Protein AF-A0A533WPD6-F1 (afdb_monomer)

Solvent-accessible surface area (backbone atoms only — not comparable to full-atom values): 5639 Å² total; per-residue (Å²): 104,70,68,59,47,50,53,38,46,74,72,72,45,84,75,55,67,70,58,50,51,50,51,52,60,72,47,70,87,56,59,64,74,59,52,61,70,69,44,79,77,79,74,75,73,77,78,84,68,85,89,75,90,84,90,83,85,88,78,94,75,82,90,80,81,77,64,72,62,60,52,54,53,51,51,53,54,52,49,68,72,74,106

pLDDT: mean 75.08, std 22.58, range [30.47, 97.19]

Sequence (83 aa):
EANISNIIKASGAEVNEAQVKALVAALADVNIDEAIKAAPVAVAAPAAAPAAGGGAKEEKKEVETPSGKSEEEAMQGLSALFG

Secondary structure (DSSP, 8-state):
-HHHHHHHHHTTPPP-HHHHHHHHHHHTT--HHHHHHHS----PPPP-PPP---------------HHHHHHHHHHHHHHHH-

Radius of gyration: 22.25 Å; Cα contacts (8 Å, |Δi|>4): 14; chains: 1; bounding box: 55×46×33 Å

Foldseek 3Di:
DVVVCVVCVVVVHHDDPVVVVVVCVVCVPDDPVVCVVPPPDPPPDPDDDPDDDDDDDDDDDDDDDPPPPVVVVVVVVVVVVVD

Mean predicted aligned error: 18.02 Å

Nearest PDB structures (foldseek):
  4beh-assembly1_B  TM=4.699E-01  e=7.791E-01  Homo sapiens

Structure (mmCIF, N/CA/C/O backbone):
data_AF-A0A533WPD6-F1
#
_entry.id   AF-A0A533WPD6-F1
#
loop_
_atom_site.group_PDB
_atom_site.id
_atom_site.type_symbol
_atom_site.label_atom_id
_atom_site.label_alt_id
_atom_site.label_comp_id
_atom_site.label_asym_id
_atom_site.label_entity_id
_atom_site.label_seq_id
_atom_site.pdbx_PDB_ins_code
_atom_site.Cartn_x
_atom_site.Cartn_y
_atom_site.Cartn_z
_atom_site.occupancy
_atom_site.B_iso_or_equiv
_atom_site.auth_seq_id
_atom_site.auth_comp_id
_atom_site.auth_asym_id
_atom_site.auth_atom_id
_atom_site.pdbx_PDB_model_num
ATOM 1 N N . GLU A 1 1 ? -9.055 -2.014 -4.272 1.00 89.88 1 GLU A N 1
ATOM 2 C CA . GLU A 1 1 ? -8.932 -1.202 -3.036 1.00 89.88 1 GLU A CA 1
ATOM 3 C C . GLU A 1 1 ? -9.696 -1.787 -1.846 1.00 89.88 1 GLU A C 1
ATOM 5 O O . GLU A 1 1 ? -9.051 -2.124 -0.864 1.00 89.88 1 GLU A O 1
ATOM 10 N N . ALA A 1 2 ? -11.018 -2.000 -1.926 1.00 93.62 2 ALA A N 1
ATOM 11 C CA . ALA A 1 2 ? -11.831 -2.468 -0.786 1.00 93.62 2 ALA A CA 1
ATOM 12 C C . ALA A 1 2 ? -11.294 -3.729 -0.074 1.00 93.62 2 ALA A C 1
ATOM 14 O O . ALA A 1 2 ? -11.238 -3.769 1.154 1.00 93.62 2 ALA A O 1
ATOM 15 N N . ASN A 1 3 ? -10.837 -4.730 -0.833 1.00 96.00 3 ASN A N 1
ATOM 16 C CA . ASN A 1 3 ? -10.267 -5.957 -0.264 1.00 96.00 3 ASN A CA 1
ATOM 17 C C . ASN A 1 3 ? -9.013 -5.684 0.583 1.00 96.00 3 ASN A C 1
ATOM 19 O O . ASN A 1 3 ? -8.873 -6.250 1.661 1.00 96.00 3 ASN A O 1
ATOM 23 N N . ILE A 1 4 ? -8.139 -4.778 0.136 1.00 95.19 4 ILE A N 1
ATOM 24 C CA . ILE A 1 4 ? -6.906 -4.409 0.847 1.00 95.19 4 ILE A CA 1
ATOM 25 C C . ILE A 1 4 ? -7.264 -3.701 2.154 1.00 95.19 4 ILE A C 1
ATOM 27 O O . ILE A 1 4 ? -6.775 -4.074 3.216 1.00 95.19 4 ILE A O 1
ATOM 31 N N . SER A 1 5 ? -8.191 -2.744 2.101 1.00 96.00 5 SER A N 1
ATOM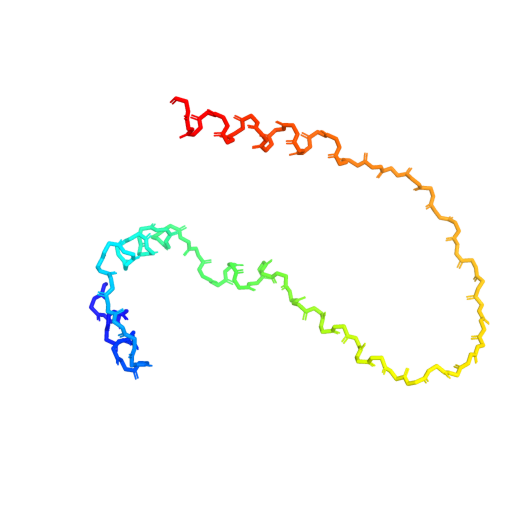 32 C CA . SER A 1 5 ? -8.676 -2.045 3.292 1.00 96.00 5 SER A CA 1
ATOM 33 C C . SER A 1 5 ? -9.307 -2.999 4.312 1.00 96.00 5 SER A C 1
ATOM 35 O O . SER A 1 5 ? -9.109 -2.826 5.511 1.00 96.00 5 SER A O 1
ATOM 37 N N . ASN A 1 6 ? -10.036 -4.024 3.862 1.00 97.06 6 ASN A N 1
ATOM 38 C CA . ASN A 1 6 ? -10.621 -5.032 4.750 1.00 97.06 6 ASN A CA 1
ATOM 39 C C . ASN A 1 6 ? -9.554 -5.903 5.426 1.00 97.06 6 ASN A C 1
ATOM 41 O O . ASN A 1 6 ? -9.682 -6.191 6.612 1.00 97.06 6 ASN A O 1
ATOM 45 N N . ILE A 1 7 ? -8.494 -6.280 4.707 1.00 97.12 7 ILE A N 1
ATOM 46 C CA . ILE A 1 7 ? -7.367 -7.038 5.272 1.00 97.12 7 ILE A CA 1
ATOM 47 C C . ILE A 1 7 ? -6.629 -6.197 6.319 1.00 97.12 7 ILE A C 1
ATOM 49 O O . ILE A 1 7 ? -6.350 -6.684 7.412 1.00 97.12 7 ILE A O 1
ATOM 53 N N . ILE A 1 8 ? -6.372 -4.919 6.021 1.00 95.19 8 ILE A N 1
ATOM 54 C CA . ILE A 1 8 ? -5.730 -3.994 6.965 1.00 95.19 8 ILE A CA 1
ATOM 55 C C . ILE A 1 8 ? -6.587 -3.856 8.231 1.00 95.19 8 ILE A C 1
ATOM 57 O O . ILE A 1 8 ? -6.080 -4.070 9.330 1.00 95.19 8 ILE A O 1
ATOM 61 N N . LYS A 1 9 ? -7.901 -3.628 8.097 1.00 95.38 9 LYS A N 1
ATOM 62 C CA . LYS A 1 9 ? -8.824 -3.598 9.248 1.00 95.38 9 LYS A CA 1
ATOM 63 C C . LYS A 1 9 ? -8.823 -4.906 10.039 1.00 95.38 9 LYS A C 1
ATOM 65 O O . LYS A 1 9 ? -8.837 -4.869 11.263 1.00 95.38 9 LYS A O 1
ATOM 70 N N . ALA A 1 10 ? -8.788 -6.053 9.361 1.00 97.19 10 ALA A N 1
ATOM 71 C CA . ALA A 1 10 ? -8.741 -7.361 10.013 1.00 97.19 10 ALA A CA 1
ATOM 72 C C . ALA A 1 10 ? -7.431 -7.589 10.786 1.00 97.19 10 ALA A C 1
ATOM 74 O O . ALA A 1 10 ? -7.438 -8.288 11.795 1.00 97.19 10 ALA A O 1
ATOM 75 N N . SER A 1 11 ? -6.329 -6.965 10.359 1.00 95.38 11 SER A N 1
ATOM 76 C CA . SER A 1 11 ? -5.069 -6.953 11.113 1.00 95.38 11 SER A CA 1
ATOM 77 C C . SER A 1 11 ? -5.087 -6.028 12.341 1.00 95.38 11 SER A C 1
ATOM 79 O O . SER A 1 11 ? -4.136 -6.030 13.117 1.00 95.38 11 SER A O 1
ATOM 81 N N . GLY A 1 12 ? -6.161 -5.251 12.538 1.00 94.44 12 GLY A N 1
ATOM 82 C CA . GLY A 1 12 ? -6.300 -4.275 13.624 1.00 94.44 12 GLY A CA 1
ATOM 83 C C . GLY A 1 12 ? -5.605 -2.936 13.361 1.00 94.44 12 GLY A C 1
ATOM 84 O O . GLY A 1 12 ? -5.600 -2.074 14.235 1.00 94.44 12 GLY A O 1
ATOM 85 N N . ALA A 1 13 ? -5.033 -2.748 12.171 1.00 95.62 13 ALA A N 1
ATOM 86 C CA . ALA A 1 13 ? -4.419 -1.495 11.755 1.00 95.62 13 ALA A CA 1
ATOM 87 C C . ALA A 1 13 ? -5.452 -0.521 11.158 1.00 95.62 13 ALA A C 1
ATOM 89 O O . ALA A 1 13 ? -6.475 -0.923 10.593 1.00 95.62 13 ALA A O 1
ATOM 90 N N . GLU A 1 14 ? -5.165 0.778 11.251 1.00 95.12 14 GLU A N 1
ATOM 91 C CA . GLU A 1 14 ? -5.967 1.813 10.598 1.00 95.12 14 GLU A CA 1
ATOM 92 C C . GLU A 1 14 ? -5.685 1.876 9.093 1.00 95.12 14 GLU A C 1
ATOM 94 O O . GLU A 1 14 ? -4.561 1.686 8.628 1.00 95.12 14 GLU A O 1
ATOM 99 N N . VAL A 1 15 ? -6.725 2.166 8.312 1.00 96.19 15 VAL A N 1
ATOM 100 C CA . VAL A 1 15 ? -6.612 2.258 6.854 1.00 96.19 15 VAL A CA 1
ATOM 101 C C . VAL A 1 15 ? -6.239 3.676 6.450 1.00 96.19 15 VAL A C 1
ATOM 103 O O . VAL A 1 15 ? -7.013 4.606 6.662 1.00 96.19 15 VAL A O 1
ATOM 106 N N . ASN A 1 16 ? -5.102 3.819 5.771 1.00 96.94 16 ASN A N 1
ATOM 107 C CA . ASN A 1 16 ? -4.751 5.031 5.043 1.00 96.94 16 ASN A CA 1
ATOM 108 C C . ASN A 1 16 ? -5.108 4.873 3.558 1.00 96.94 16 ASN A C 1
ATOM 110 O O . ASN A 1 16 ? -4.454 4.137 2.817 1.00 96.94 16 ASN A O 1
ATOM 114 N N . GLU A 1 17 ? -6.139 5.583 3.103 1.00 94.62 17 GLU A N 1
ATOM 115 C CA . GLU A 1 17 ? -6.623 5.463 1.725 1.00 94.62 17 GLU A CA 1
ATOM 116 C C . GLU A 1 17 ? -5.604 5.903 0.667 1.00 94.62 17 GLU A C 1
ATOM 118 O O . GLU A 1 17 ? -5.554 5.312 -0.412 1.00 94.62 17 GLU A O 1
ATOM 123 N N . ALA A 1 18 ? -4.779 6.913 0.958 1.00 96.69 18 ALA A N 1
ATOM 124 C CA . ALA A 1 18 ? -3.760 7.379 0.021 1.00 96.69 18 ALA A CA 1
ATOM 125 C C . ALA A 1 18 ? -2.692 6.301 -0.205 1.00 96.69 18 ALA A C 1
ATOM 127 O O . ALA A 1 18 ? -2.290 6.053 -1.340 1.00 96.69 18 ALA A O 1
ATOM 128 N N . GLN A 1 19 ? -2.293 5.602 0.860 1.00 95.44 19 GLN A N 1
ATOM 129 C CA . GLN A 1 19 ? -1.339 4.496 0.775 1.00 95.44 19 GLN A CA 1
ATOM 130 C C . GLN A 1 19 ? -1.925 3.278 0.061 1.00 95.44 19 GLN A C 1
ATOM 132 O O . GLN A 1 19 ? -1.235 2.656 -0.742 1.00 95.44 19 GLN A O 1
ATOM 137 N N . VAL A 1 20 ? -3.204 2.958 0.291 1.00 96.75 20 VAL A N 1
ATOM 138 C CA . VAL A 1 20 ? -3.878 1.867 -0.433 1.00 96.75 20 VAL A CA 1
ATOM 139 C C . VAL A 1 20 ? -3.922 2.161 -1.934 1.00 96.75 20 VAL A C 1
ATOM 141 O O . VAL A 1 20 ? -3.613 1.280 -2.733 1.00 96.75 20 VAL A O 1
ATOM 144 N N . LYS A 1 21 ? -4.244 3.398 -2.326 1.00 95.62 21 LYS A N 1
ATOM 145 C CA . LYS A 1 21 ? -4.249 3.821 -3.736 1.00 95.62 21 LYS A CA 1
ATOM 146 C C . LYS A 1 21 ? -2.855 3.779 -4.352 1.00 95.62 21 LYS A C 1
ATOM 148 O O . LYS A 1 21 ? -2.695 3.250 -5.448 1.00 95.62 21 LYS A O 1
ATOM 153 N N . ALA A 1 22 ? -1.846 4.272 -3.635 1.00 96.38 22 ALA A N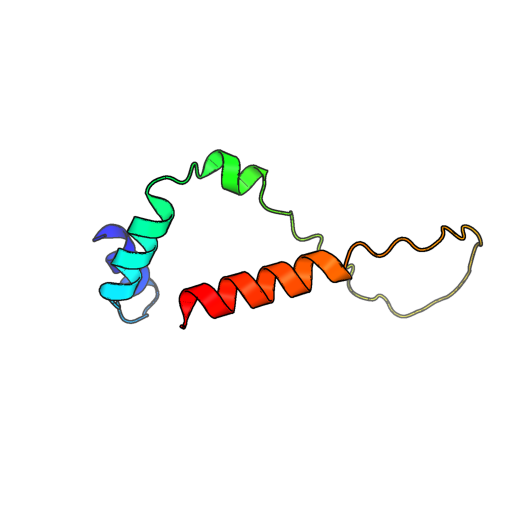 1
ATOM 154 C CA . ALA A 1 22 ? -0.459 4.223 -4.087 1.00 96.38 22 ALA A CA 1
ATOM 155 C C . ALA A 1 22 ? 0.029 2.780 -4.287 1.00 96.38 22 ALA A C 1
ATOM 157 O O . ALA A 1 22 ? 0.656 2.483 -5.299 1.00 96.38 22 ALA A O 1
ATOM 158 N N . LEU A 1 23 ? -0.312 1.867 -3.371 1.00 94.38 23 LEU A N 1
ATOM 159 C CA . LEU A 1 23 ? 0.037 0.452 -3.488 1.00 94.38 23 LEU A CA 1
ATOM 160 C C . LEU A 1 23 ? -0.646 -0.207 -4.692 1.00 94.38 23 LEU A C 1
ATOM 162 O O . LEU A 1 23 ? -0.001 -0.936 -5.436 1.00 94.38 23 LEU A O 1
ATOM 166 N N . VAL A 1 24 ? -1.940 0.055 -4.904 1.00 95.50 24 VAL A N 1
ATOM 167 C CA . VAL A 1 24 ? -2.665 -0.479 -6.067 1.00 95.50 24 VAL A CA 1
ATOM 168 C C . VAL A 1 24 ? -2.067 0.044 -7.371 1.00 95.50 24 VAL A C 1
ATOM 170 O O . VAL A 1 24 ? -1.886 -0.740 -8.296 1.00 95.50 24 VAL A O 1
ATOM 173 N N . ALA A 1 25 ? -1.713 1.328 -7.435 1.00 96.31 25 ALA A N 1
ATOM 174 C CA . ALA A 1 25 ? -1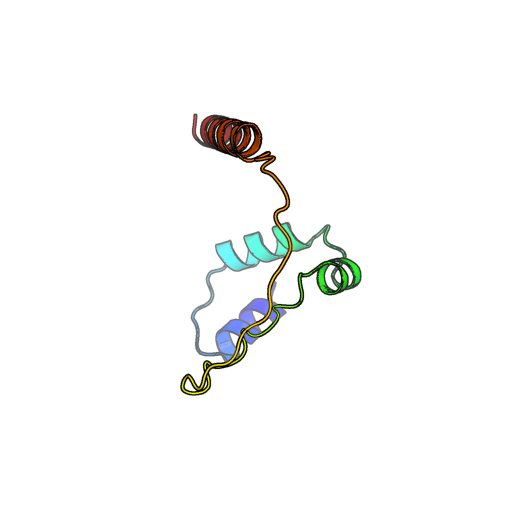.063 1.909 -8.605 1.00 96.31 25 ALA A CA 1
ATOM 175 C C . ALA A 1 25 ? 0.326 1.299 -8.857 1.00 96.31 25 ALA A C 1
ATOM 177 O O . ALA A 1 25 ? 0.632 0.930 -9.985 1.00 96.31 25 ALA A O 1
ATOM 178 N N . ALA A 1 26 ? 1.138 1.126 -7.811 1.00 94.88 26 ALA A N 1
ATOM 179 C CA . ALA A 1 26 ? 2.470 0.530 -7.922 1.00 94.88 26 ALA A CA 1
ATOM 180 C C . ALA A 1 26 ? 2.444 -0.939 -8.381 1.00 94.88 26 ALA A C 1
ATOM 182 O O . ALA A 1 26 ? 3.427 -1.423 -8.933 1.00 94.88 26 ALA A O 1
ATOM 183 N N . LEU A 1 27 ? 1.334 -1.646 -8.149 1.00 94.94 27 LEU A N 1
ATOM 184 C CA . LEU A 1 27 ? 1.158 -3.050 -8.523 1.00 94.94 27 LEU A CA 1
ATOM 185 C C . LEU A 1 27 ? 0.366 -3.248 -9.827 1.00 94.94 27 LEU A C 1
ATOM 187 O O . LEU A 1 27 ? 0.224 -4.389 -10.259 1.00 94.94 27 LEU A O 1
ATOM 191 N N . ALA A 1 28 ? -0.154 -2.183 -10.449 1.00 94.38 28 ALA A N 1
ATOM 192 C CA . ALA A 1 28 ? -1.065 -2.281 -11.596 1.00 94.38 28 ALA A CA 1
ATOM 193 C C . ALA A 1 28 ? -0.436 -2.981 -12.814 1.00 94.38 28 ALA A C 1
ATOM 195 O O . ALA A 1 28 ? -1.109 -3.767 -13.478 1.00 94.38 28 ALA A O 1
ATOM 196 N N . ASP A 1 29 ? 0.854 -2.742 -13.051 1.00 94.00 29 ASP A N 1
ATOM 197 C CA . ASP A 1 29 ? 1.611 -3.300 -14.179 1.00 94.00 29 ASP A CA 1
ATOM 198 C C . ASP A 1 29 ? 2.605 -4.396 -13.749 1.00 94.00 29 ASP A C 1
ATOM 200 O O . ASP A 1 29 ? 3.520 -4.754 -14.491 1.00 94.00 29 ASP A O 1
ATOM 204 N N . VAL A 1 30 ? 2.459 -4.939 -12.535 1.00 94.75 30 VAL A N 1
ATOM 205 C CA . VAL A 1 30 ? 3.382 -5.945 -11.990 1.00 94.75 30 VAL A CA 1
ATOM 206 C C . VAL A 1 30 ? 2.841 -7.355 -12.216 1.00 94.75 30 VAL A C 1
ATOM 208 O O . VAL A 1 30 ? 1.768 -7.714 -11.729 1.00 94.75 30 VAL A O 1
ATOM 211 N N . ASN A 1 31 ? 3.629 -8.208 -12.876 1.00 95.69 31 ASN A N 1
ATOM 212 C CA . ASN A 1 31 ? 3.376 -9.647 -12.905 1.00 95.69 31 ASN A CA 1
ATOM 213 C C . ASN A 1 31 ? 3.855 -10.293 -11.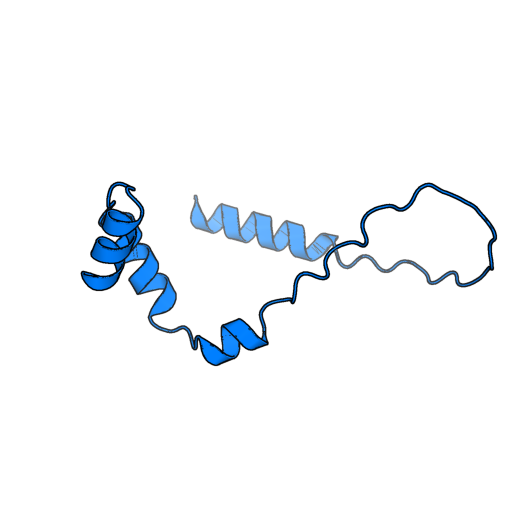595 1.00 95.69 31 ASN A C 1
ATOM 215 O O . ASN A 1 31 ? 5.054 -10.462 -11.362 1.00 95.69 31 ASN A O 1
ATOM 219 N N . ILE A 1 32 ? 2.905 -10.658 -10.735 1.00 94.06 32 ILE A N 1
ATOM 220 C CA . ILE A 1 32 ? 3.188 -11.169 -9.389 1.00 94.06 32 ILE A CA 1
ATOM 221 C C . ILE A 1 32 ? 3.950 -12.502 -9.425 1.00 94.06 32 ILE A C 1
ATOM 223 O O . ILE A 1 32 ? 4.864 -12.701 -8.626 1.00 94.06 32 ILE A O 1
ATOM 227 N N . ASP A 1 33 ? 3.635 -13.394 -10.366 1.00 94.25 33 ASP A N 1
ATOM 228 C CA . ASP A 1 33 ? 4.283 -14.708 -10.455 1.00 94.25 33 ASP A CA 1
ATOM 229 C C . ASP A 1 33 ? 5.763 -14.591 -10.838 1.00 94.25 33 ASP A C 1
ATOM 231 O O . ASP A 1 33 ? 6.609 -15.341 -10.343 1.00 94.25 33 ASP A O 1
ATOM 235 N N . GLU A 1 34 ? 6.089 -13.652 -11.726 1.00 93.12 34 GLU A N 1
ATOM 236 C CA . GLU A 1 34 ? 7.471 -13.362 -12.113 1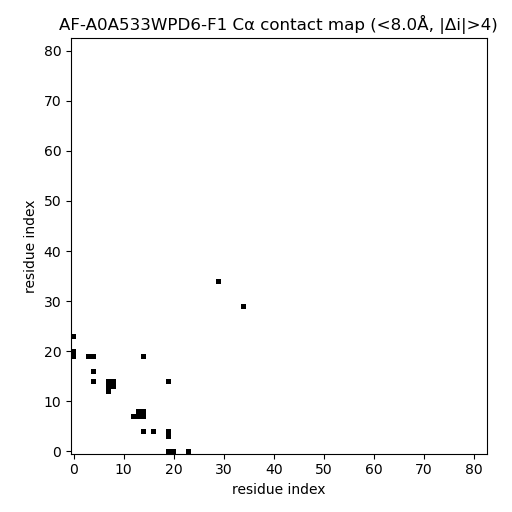.00 93.12 34 GLU A CA 1
ATOM 237 C C . GLU A 1 34 ? 8.221 -12.643 -10.997 1.00 93.12 34 GLU A C 1
ATOM 239 O O . GLU A 1 34 ? 9.348 -13.024 -10.683 1.00 93.12 34 GLU A O 1
ATOM 244 N N . ALA A 1 35 ? 7.582 -11.670 -10.344 1.00 90.19 35 ALA A N 1
ATOM 245 C CA . ALA A 1 35 ? 8.171 -10.947 -9.224 1.00 90.19 35 ALA A CA 1
ATOM 246 C C . ALA A 1 35 ? 8.537 -11.887 -8.064 1.00 90.19 35 ALA A C 1
ATOM 248 O O . ALA A 1 35 ? 9.617 -11.756 -7.495 1.00 90.19 35 ALA A O 1
ATOM 249 N N . ILE A 1 36 ? 7.693 -12.876 -7.747 1.00 91.81 36 ILE A N 1
ATOM 250 C CA . ILE A 1 36 ? 7.984 -13.880 -6.711 1.00 91.81 36 ILE A CA 1
ATOM 251 C C . ILE A 1 36 ? 9.155 -14.783 -7.119 1.00 91.81 36 ILE A C 1
ATOM 253 O O . ILE A 1 36 ? 9.992 -15.109 -6.282 1.00 91.81 36 ILE A O 1
ATOM 257 N N . LYS A 1 37 ? 9.244 -15.183 -8.392 1.00 91.88 37 LYS A N 1
ATOM 258 C CA . LYS A 1 37 ? 10.358 -16.014 -8.889 1.00 91.88 37 LYS A CA 1
ATOM 259 C C . LYS A 1 37 ? 11.684 -15.259 -8.926 1.00 91.88 37 LYS A C 1
ATOM 261 O O . LYS A 1 37 ? 12.726 -15.858 -8.680 1.00 91.88 37 LYS A O 1
ATOM 266 N N . ALA A 1 38 ? 11.643 -13.974 -9.269 1.00 89.12 38 ALA A N 1
ATOM 267 C CA . ALA A 1 38 ? 12.808 -13.099 -9.302 1.00 89.12 38 ALA A CA 1
ATOM 268 C C . ALA A 1 38 ? 13.205 -12.598 -7.906 1.00 89.12 38 ALA A C 1
ATOM 270 O O . ALA A 1 38 ? 14.330 -12.127 -7.729 1.00 89.12 38 ALA A O 1
ATOM 271 N N . ALA A 1 39 ? 12.302 -12.689 -6.922 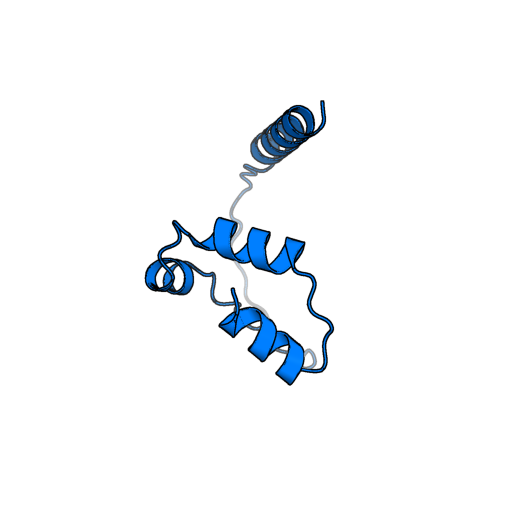1.00 85.50 39 ALA A N 1
ATOM 272 C CA . ALA A 1 39 ? 12.581 -12.267 -5.564 1.00 85.50 39 ALA A CA 1
ATOM 273 C C . ALA A 1 39 ? 13.766 -13.074 -5.013 1.00 85.50 39 ALA A C 1
ATOM 275 O O . ALA A 1 39 ? 13.728 -14.310 -5.016 1.00 85.50 39 ALA A O 1
ATOM 276 N N . PRO A 1 40 ? 14.827 -12.404 -4.530 1.00 79.94 40 PRO A N 1
ATOM 277 C CA . PRO A 1 40 ? 15.945 -13.100 -3.929 1.00 79.94 40 PRO A CA 1
ATOM 278 C C . PRO A 1 40 ? 15.427 -13.872 -2.719 1.00 79.94 40 PRO A C 1
ATOM 280 O O . PRO A 1 40 ? 14.931 -13.293 -1.750 1.00 79.94 40 PRO A O 1
ATOM 283 N N . VAL A 1 41 ? 15.539 -15.197 -2.779 1.00 78.06 41 VAL A N 1
ATOM 284 C CA . VAL A 1 41 ? 15.333 -16.040 -1.607 1.00 78.06 41 VAL A CA 1
ATOM 285 C C . VAL A 1 41 ? 16.352 -15.613 -0.565 1.00 78.06 41 VAL A C 1
ATOM 287 O O . VAL A 1 41 ? 17.559 -15.768 -0.752 1.00 78.06 41 VAL A O 1
ATOM 290 N N . ALA A 1 42 ? 15.856 -15.029 0.523 1.00 71.12 42 ALA A N 1
ATOM 291 C CA . ALA A 1 42 ? 16.678 -14.711 1.670 1.00 71.12 42 ALA A CA 1
ATOM 292 C C . ALA A 1 42 ? 17.267 -16.025 2.189 1.00 71.12 42 ALA A C 1
ATOM 294 O O . ALA A 1 42 ? 16.576 -16.841 2.801 1.00 71.12 42 ALA A O 1
ATOM 295 N N . VAL A 1 43 ? 18.548 -16.252 1.901 1.00 61.09 43 VAL A N 1
ATOM 296 C CA . VAL A 1 43 ? 19.297 -17.338 2.520 1.00 61.09 43 VAL A CA 1
ATOM 297 C C . VAL A 1 43 ? 19.405 -16.958 3.987 1.00 61.09 43 VAL A C 1
ATOM 299 O O . VAL A 1 43 ? 20.095 -16.000 4.337 1.00 61.09 43 VAL A O 1
ATOM 302 N N . ALA A 1 44 ? 18.663 -17.664 4.838 1.00 57.78 44 ALA A N 1
ATOM 303 C CA . ALA A 1 44 ? 18.802 -17.516 6.274 1.00 57.78 44 ALA A CA 1
ATOM 304 C C . ALA A 1 44 ? 20.277 -17.741 6.619 1.00 57.78 44 ALA A C 1
ATOM 306 O O . ALA A 1 44 ? 20.828 -18.811 6.346 1.00 57.78 44 ALA A O 1
ATOM 307 N N . ALA A 1 45 ? 20.923 -16.712 7.171 1.00 56.25 45 ALA A N 1
ATOM 308 C CA . ALA A 1 45 ? 22.274 -16.844 7.681 1.00 56.25 45 ALA A CA 1
ATOM 309 C C . ALA A 1 45 ? 22.272 -17.997 8.698 1.00 56.25 45 ALA A C 1
ATOM 311 O O . ALA A 1 45 ? 21.408 -18.003 9.584 1.00 56.25 45 ALA A O 1
ATOM 312 N N . PRO A 1 46 ? 23.173 -18.990 8.578 1.00 55.72 46 PRO A N 1
ATOM 313 C CA . PRO A 1 46 ? 23.252 -20.047 9.568 1.00 55.72 46 PRO A CA 1
ATOM 314 C C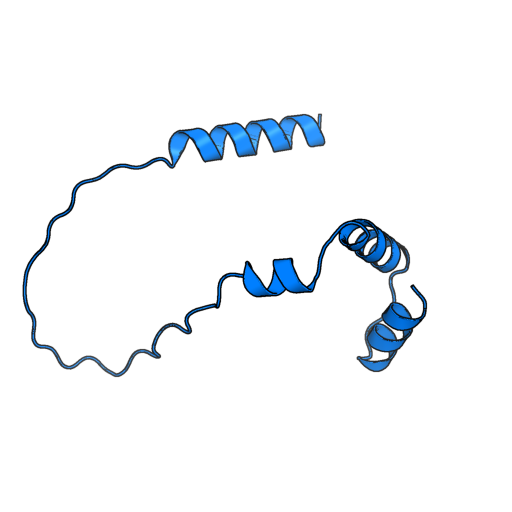 . PRO A 1 46 ? 23.456 -19.397 10.936 1.00 55.72 46 PRO A C 1
ATOM 316 O O . PRO A 1 46 ? 24.370 -18.591 11.123 1.00 55.72 46 PRO A O 1
ATOM 319 N N . ALA A 1 47 ? 22.560 -19.713 11.874 1.00 49.69 47 ALA A N 1
ATOM 320 C CA . ALA A 1 47 ? 22.705 -19.309 13.260 1.00 49.69 47 ALA A CA 1
ATOM 321 C C . ALA A 1 47 ? 24.102 -19.733 13.724 1.00 49.69 47 ALA A C 1
ATOM 323 O O . ALA A 1 47 ? 24.479 -20.897 13.573 1.00 49.69 47 ALA A O 1
ATOM 324 N N . ALA A 1 48 ? 24.877 -18.772 14.227 1.00 43.19 48 ALA A N 1
ATOM 325 C CA . ALA A 1 48 ? 26.227 -19.008 14.705 1.00 43.19 48 ALA A CA 1
ATOM 326 C C . ALA A 1 48 ? 26.199 -20.089 15.796 1.00 43.19 48 ALA A C 1
ATOM 328 O O . ALA A 1 48 ? 25.796 -19.840 16.933 1.00 43.19 48 ALA A O 1
ATOM 329 N N . ALA A 1 49 ? 26.614 -21.303 15.435 1.00 46.75 49 ALA A N 1
ATOM 330 C CA . ALA A 1 49 ? 27.011 -22.313 16.399 1.00 46.75 49 ALA A CA 1
ATOM 331 C C . ALA A 1 49 ? 28.293 -21.827 17.108 1.00 46.75 49 ALA A C 1
ATOM 333 O O . ALA A 1 49 ? 29.122 -21.171 16.466 1.00 46.75 49 ALA A O 1
ATOM 334 N N . PRO A 1 50 ? 28.484 -22.119 18.409 1.00 44.91 50 PRO A N 1
ATOM 335 C CA . PRO A 1 50 ? 29.690 -21.722 19.123 1.00 44.91 50 PRO A CA 1
ATOM 336 C C . PRO A 1 50 ? 30.931 -22.264 18.412 1.00 44.91 50 PRO A C 1
ATOM 338 O O . PRO A 1 50 ? 30.978 -23.430 18.022 1.00 44.91 50 PRO A O 1
ATOM 341 N N . ALA A 1 51 ? 31.921 -21.392 18.245 1.00 40.12 51 ALA A N 1
ATOM 342 C CA . ALA A 1 51 ? 33.169 -21.678 17.562 1.00 40.12 51 ALA A CA 1
ATOM 343 C C . ALA A 1 51 ? 33.880 -22.919 18.135 1.00 40.12 51 ALA A C 1
ATOM 345 O O . ALA A 1 51 ? 34.241 -22.956 19.310 1.00 40.12 51 ALA A O 1
ATOM 346 N N . ALA A 1 52 ? 34.165 -23.888 17.267 1.00 35.38 52 ALA A N 1
ATOM 347 C CA . ALA A 1 52 ? 35.236 -24.862 17.436 1.00 35.38 52 ALA A CA 1
ATOM 348 C C . ALA A 1 52 ? 35.939 -25.014 16.077 1.00 35.38 52 ALA A C 1
ATOM 350 O O . ALA A 1 52 ? 35.293 -25.244 15.057 1.00 35.38 52 ALA A O 1
ATOM 351 N N . GLY A 1 53 ? 37.244 -24.738 16.069 1.00 33.22 53 GLY A N 1
ATOM 352 C CA . GLY A 1 53 ? 38.027 -24.433 14.873 1.00 33.22 53 GLY A CA 1
ATOM 353 C C . GLY A 1 53 ? 38.476 -25.611 14.004 1.00 33.22 53 GLY A C 1
ATOM 354 O O . GLY A 1 53 ? 38.213 -26.774 14.290 1.00 33.22 53 GLY A O 1
ATOM 355 N N . GLY A 1 54 ? 39.231 -25.259 12.959 1.00 30.47 54 GLY A N 1
ATOM 356 C CA . GLY A 1 54 ? 39.961 -26.175 12.076 1.00 30.47 54 GLY A CA 1
ATOM 357 C C . GLY A 1 54 ? 39.846 -25.746 10.613 1.00 30.47 54 GLY A C 1
ATOM 358 O O . GLY A 1 54 ? 38.772 -25.839 10.036 1.00 30.47 54 GLY A O 1
ATOM 359 N N . GLY A 1 55 ? 40.927 -25.210 10.036 1.00 32.34 55 GLY A N 1
ATOM 360 C CA . GLY A 1 55 ? 40.913 -24.538 8.731 1.00 32.34 55 GLY A CA 1
ATOM 361 C C . GLY A 1 55 ? 41.270 -25.383 7.500 1.00 32.34 55 GLY A C 1
ATOM 362 O O . GLY A 1 55 ? 41.727 -26.513 7.616 1.00 32.34 55 GLY A O 1
ATOM 363 N N . ALA A 1 56 ? 41.107 -24.754 6.330 1.00 36.78 56 ALA A N 1
ATOM 364 C CA . ALA A 1 56 ? 41.793 -24.958 5.040 1.00 36.78 56 ALA A CA 1
ATOM 365 C C . ALA A 1 56 ? 41.348 -23.778 4.136 1.00 36.78 56 ALA A C 1
ATOM 367 O O . ALA A 1 56 ? 40.153 -23.574 3.974 1.00 36.78 56 ALA A O 1
ATOM 368 N N . LYS A 1 57 ? 42.179 -22.763 3.859 1.00 41.34 57 LYS A N 1
ATOM 369 C CA . LYS A 1 57 ? 43.217 -22.633 2.811 1.00 41.34 57 LYS A CA 1
ATOM 370 C C . LYS A 1 57 ? 42.649 -22.494 1.379 1.00 41.34 57 LYS A C 1
ATOM 372 O O . LYS A 1 57 ? 42.046 -23.434 0.888 1.00 41.34 57 LYS A O 1
ATOM 377 N N . GLU A 1 58 ? 42.989 -21.349 0.755 1.00 36.81 58 GLU A N 1
ATOM 378 C CA . GLU A 1 58 ? 42.842 -20.943 -0.672 1.00 36.81 58 GLU A CA 1
ATOM 379 C C . GLU A 1 58 ? 41.395 -20.706 -1.160 1.00 36.81 58 GLU A C 1
ATOM 381 O O . GLU A 1 58 ? 40.524 -21.516 -0.911 1.00 36.81 58 GLU A O 1
ATOM 386 N N . GLU A 1 59 ? 41.011 -19.588 -1.788 1.00 36.38 59 GLU A N 1
ATOM 387 C CA . GLU A 1 59 ? 41.679 -18.804 -2.834 1.00 36.38 59 GLU A CA 1
ATOM 388 C C . GLU A 1 59 ? 41.578 -17.279 -2.625 1.00 36.38 59 GLU A C 1
ATOM 390 O O . GLU A 1 59 ? 40.530 -16.721 -2.298 1.00 36.38 59 GLU A O 1
ATOM 395 N N . LYS A 1 60 ? 42.684 -16.588 -2.926 1.00 48.81 60 LYS A N 1
ATOM 396 C CA . LYS A 1 60 ? 42.658 -15.200 -3.394 1.00 48.81 60 LYS A CA 1
ATOM 397 C C . LYS A 1 60 ? 41.876 -15.158 -4.708 1.00 48.81 60 LYS A C 1
ATOM 399 O O . LYS A 1 60 ? 42.319 -15.767 -5.678 1.00 48.81 60 LYS A O 1
ATOM 404 N N . LYS A 1 61 ? 40.822 -14.346 -4.781 1.00 42.12 61 LYS A N 1
ATOM 405 C CA . LYS A 1 61 ? 40.448 -13.704 -6.040 1.00 42.12 61 LYS A CA 1
ATOM 406 C C . LYS A 1 61 ? 40.293 -12.209 -5.827 1.00 42.12 61 LYS A C 1
ATOM 408 O O . LYS A 1 61 ? 39.589 -11.747 -4.935 1.00 42.12 61 LYS A O 1
ATOM 413 N N . GLU A 1 62 ? 41.083 -11.516 -6.625 1.00 39.97 62 GLU A N 1
ATOM 414 C CA . GLU A 1 62 ? 41.208 -10.084 -6.795 1.00 39.97 62 GLU A CA 1
ATOM 415 C C . GLU A 1 62 ? 39.872 -9.343 -6.880 1.00 39.97 62 GLU A C 1
ATOM 417 O O . GLU A 1 62 ? 38.919 -9.782 -7.518 1.00 39.97 62 GLU A O 1
ATOM 422 N N . VAL A 1 63 ? 39.892 -8.182 -6.232 1.00 46.38 63 VAL A N 1
ATOM 423 C CA . VAL A 1 63 ? 39.228 -6.923 -6.571 1.00 46.38 63 VAL A CA 1
ATOM 424 C C . VAL A 1 63 ? 38.738 -6.839 -8.022 1.00 46.38 63 VAL A C 1
ATOM 426 O O . VAL A 1 63 ? 39.542 -6.811 -8.943 1.00 46.38 63 VAL A O 1
ATOM 429 N N . GLU A 1 64 ? 37.437 -6.610 -8.187 1.00 41.06 64 GLU A N 1
ATOM 430 C CA . GLU A 1 64 ? 36.937 -5.528 -9.038 1.00 41.06 64 GLU A CA 1
ATOM 431 C C . GLU A 1 64 ? 35.645 -4.988 -8.417 1.00 41.06 64 GLU A C 1
ATOM 433 O O . GLU A 1 64 ? 34.617 -5.656 -8.351 1.00 41.06 64 GLU A O 1
ATOM 438 N N . THR A 1 65 ? 35.726 -3.775 -7.883 1.00 49.16 65 THR A N 1
ATOM 439 C CA . THR A 1 65 ? 34.599 -2.977 -7.403 1.00 49.16 65 THR A CA 1
ATOM 440 C C . THR A 1 65 ? 33.875 -2.335 -8.592 1.00 49.16 65 THR A C 1
ATOM 442 O O . THR A 1 65 ? 34.451 -1.433 -9.201 1.00 49.16 65 THR A O 1
ATOM 445 N N . PRO A 1 66 ? 32.598 -2.656 -8.876 1.00 49.50 66 PRO A N 1
ATOM 446 C CA . PRO A 1 66 ? 31.750 -1.821 -9.725 1.00 49.50 66 PRO A CA 1
ATOM 447 C C . PRO A 1 66 ? 30.996 -0.744 -8.916 1.00 49.50 66 PRO A C 1
ATOM 449 O O . PRO A 1 66 ? 30.045 -0.150 -9.413 1.00 49.50 66 PRO A O 1
ATOM 452 N N . SER A 1 67 ? 31.386 -0.482 -7.661 1.00 56.59 67 SER A N 1
ATOM 453 C CA . SER A 1 67 ? 30.560 0.286 -6.713 1.00 56.59 67 SER A CA 1
ATOM 454 C C . SER A 1 67 ? 30.526 1.802 -6.954 1.00 56.59 67 SER A C 1
ATOM 456 O O . SER A 1 67 ? 29.613 2.458 -6.478 1.00 56.59 67 SER A O 1
ATOM 458 N N . GLY A 1 68 ? 31.475 2.375 -7.705 1.00 53.19 68 GLY A N 1
ATOM 459 C CA . GLY A 1 68 ? 31.556 3.836 -7.871 1.00 53.19 68 GLY A CA 1
ATOM 460 C C . GLY A 1 68 ? 30.534 4.440 -8.844 1.00 53.19 68 GLY A C 1
ATOM 461 O O . GLY A 1 68 ? 30.085 5.559 -8.637 1.00 53.19 68 GLY A O 1
ATOM 462 N N . LYS A 1 69 ? 30.139 3.714 -9.900 1.00 58.53 69 LYS A N 1
ATOM 463 C CA . LYS A 1 69 ? 29.196 4.240 -10.911 1.00 58.53 69 LYS A CA 1
ATOM 464 C C . LYS A 1 69 ? 27.742 4.194 -10.439 1.00 58.53 69 LYS A C 1
ATOM 466 O O . LYS A 1 69 ? 26.993 5.133 -10.672 1.00 58.53 69 LYS A O 1
ATOM 471 N N . SER A 1 70 ? 27.378 3.137 -9.712 1.00 65.75 70 SER A N 1
ATOM 472 C CA . SER A 1 70 ? 26.000 2.931 -9.257 1.00 65.75 70 SER A CA 1
ATOM 473 C C . SER A 1 70 ? 25.561 3.933 -8.187 1.00 65.75 70 SER A C 1
ATOM 475 O O . SER A 1 70 ? 24.374 4.231 -8.095 1.00 65.75 70 SER A O 1
ATOM 477 N N . GLU A 1 71 ? 26.485 4.432 -7.366 1.00 64.75 71 GLU A N 1
ATOM 478 C CA . GLU A 1 71 ? 26.164 5.367 -6.283 1.00 64.75 71 GLU A CA 1
ATOM 479 C C . GLU A 1 71 ? 25.984 6.799 -6.812 1.00 64.75 71 GLU A C 1
ATOM 481 O O . GLU A 1 71 ? 25.045 7.493 -6.423 1.00 64.75 71 GLU A O 1
ATOM 486 N N . GLU A 1 72 ? 26.799 7.202 -7.793 1.00 65.19 72 GLU A N 1
ATOM 487 C CA . GLU A 1 72 ? 26.677 8.503 -8.459 1.00 65.19 72 GLU A CA 1
ATOM 488 C C . GLU A 1 72 ? 25.401 8.591 -9.322 1.00 65.19 72 GLU A C 1
ATOM 490 O O . GLU A 1 72 ? 24.694 9.599 -9.275 1.00 65.19 72 GLU A O 1
ATOM 495 N N . GLU A 1 73 ? 25.033 7.521 -10.040 1.00 74.19 73 GLU A N 1
ATOM 496 C CA . GLU A 1 73 ? 23.759 7.454 -10.779 1.00 74.19 73 GLU A CA 1
ATOM 497 C C . GLU A 1 73 ? 22.541 7.456 -9.840 1.00 74.19 73 GLU A C 1
ATOM 499 O O . GLU A 1 73 ? 21.539 8.119 -10.125 1.00 74.19 73 GLU A O 1
ATOM 504 N N . ALA A 1 74 ? 22.628 6.787 -8.684 1.00 76.88 74 ALA A N 1
ATOM 505 C CA . ALA A 1 74 ? 21.566 6.807 -7.679 1.00 76.88 74 ALA A CA 1
ATOM 506 C C . ALA A 1 74 ? 21.384 8.202 -7.054 1.00 76.88 74 ALA A C 1
ATOM 508 O O . ALA A 1 74 ? 20.251 8.653 -6.860 1.00 76.88 74 ALA A O 1
ATOM 509 N N . MET A 1 75 ? 22.481 8.918 -6.783 1.00 81.88 75 MET A N 1
ATOM 510 C CA . MET A 1 75 ? 22.430 10.290 -6.268 1.00 81.88 75 MET A CA 1
ATOM 511 C C . MET A 1 75 ? 21.878 11.284 -7.297 1.00 81.88 75 MET A C 1
ATOM 513 O O . MET A 1 75 ? 21.087 12.158 -6.937 1.00 81.88 75 MET A O 1
ATOM 517 N N . GLN A 1 76 ? 22.240 11.146 -8.576 1.00 82.88 76 GLN A N 1
ATOM 518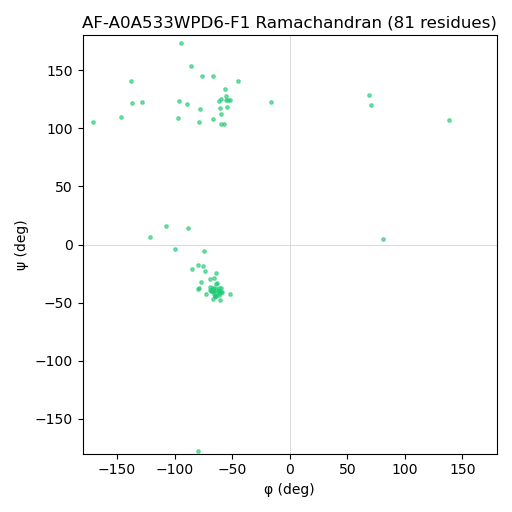 C CA . GLN A 1 76 ? 21.701 11.999 -9.640 1.00 82.88 76 GLN A CA 1
ATOM 519 C C . GLN A 1 76 ? 20.204 11.753 -9.878 1.00 82.88 76 GLN A C 1
ATOM 521 O O . GLN A 1 76 ? 19.448 12.714 -10.032 1.00 82.88 76 GLN A O 1
ATOM 526 N N . GLY A 1 77 ? 19.753 10.495 -9.828 1.00 89.31 77 GLY A N 1
ATOM 527 C CA . GLY A 1 77 ? 18.332 10.150 -9.925 1.00 89.31 77 GLY A CA 1
ATOM 528 C C . GLY A 1 77 ? 17.494 10.732 -8.781 1.00 89.31 77 GLY A C 1
ATOM 529 O O . GLY A 1 77 ? 16.407 11.256 -9.017 1.00 89.31 77 GLY A O 1
ATOM 530 N N . LEU A 1 78 ? 18.022 10.719 -7.550 1.00 82.62 78 LEU A N 1
ATOM 531 C CA . LEU A 1 78 ? 17.383 11.373 -6.403 1.00 82.62 78 LEU A CA 1
ATOM 532 C C . LEU A 1 78 ? 17.340 12.897 -6.564 1.00 82.62 78 LEU A C 1
ATOM 534 O O . LEU A 1 78 ? 16.302 13.503 -6.316 1.00 82.62 78 LEU A O 1
ATOM 538 N N . SER A 1 79 ? 18.416 13.531 -7.034 1.00 85.44 79 SER A N 1
ATOM 539 C CA . SER A 1 79 ? 18.420 14.986 -7.238 1.00 85.44 79 SER A CA 1
ATOM 540 C C . SER A 1 79 ? 17.409 15.444 -8.295 1.00 85.44 79 SER A C 1
ATOM 542 O O . SER A 1 79 ? 16.850 16.526 -8.152 1.00 85.44 79 SER A O 1
ATOM 544 N N . ALA A 1 80 ? 17.151 14.643 -9.332 1.00 90.50 80 ALA A N 1
ATOM 545 C CA . ALA A 1 80 ? 16.145 14.947 -10.353 1.00 90.50 80 ALA A CA 1
ATOM 546 C C . ALA A 1 80 ? 14.698 14.776 -9.853 1.00 90.50 80 ALA A C 1
ATOM 548 O O . ALA A 1 80 ? 13.781 15.370 -10.412 1.00 90.50 80 ALA A O 1
ATOM 549 N N . LEU A 1 81 ? 14.488 13.968 -8.809 1.00 87.19 81 LEU A N 1
ATOM 550 C CA . LEU A 1 81 ? 13.171 13.720 -8.217 1.00 87.19 81 LEU A CA 1
ATOM 551 C C . LEU A 1 81 ? 12.767 14.787 -7.183 1.00 87.19 81 LEU A C 1
ATOM 553 O O . LEU A 1 81 ? 11.581 14.932 -6.891 1.00 87.19 81 LEU A O 1
ATOM 557 N N . PHE A 1 82 ? 13.740 15.515 -6.626 1.00 82.75 82 PHE A N 1
ATOM 558 C CA . PHE A 1 82 ? 13.535 16.486 -5.541 1.00 82.75 82 PHE A CA 1
ATOM 559 C C . PHE A 1 82 ? 13.983 17.924 -5.875 1.00 8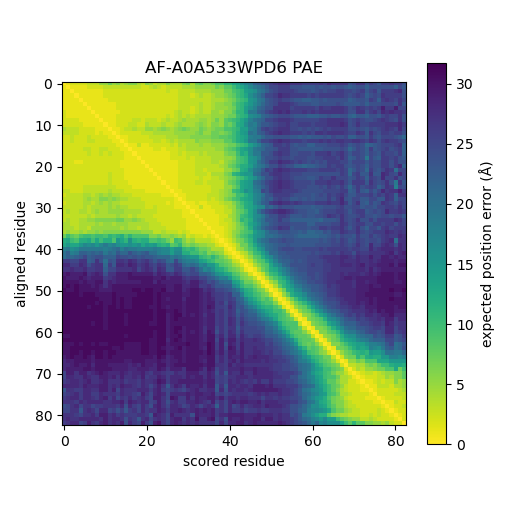2.75 82 PHE A C 1
ATOM 561 O O . PHE A 1 82 ? 13.990 18.769 -4.978 1.00 82.75 82 PHE A O 1
ATOM 568 N N . GLY A 1 83 ? 14.375 18.191 -7.125 1.00 63.09 83 GLY A N 1
ATOM 569 C CA . GLY A 1 83 ? 14.726 19.523 -7.637 1.00 63.09 83 GLY A CA 1
ATOM 570 C C . GLY A 1 83 ? 13.539 20.311 -8.173 1.00 63.09 83 GLY A C 1
ATOM 571 O O . GLY A 1 83 ? 12.570 19.678 -8.648 1.00 63.09 83 GLY A O 1
#